Protein AF-A0A3C0JNE7-F1 (afdb_monomer)

pLDDT: mean 92.82, std 6.72, range [62.47, 97.94]

Structure (mmCIF, N/CA/C/O backbone):
data_AF-A0A3C0JNE7-F1
#
_entry.id   AF-A0A3C0JNE7-F1
#
loop_
_atom_site.group_PDB
_atom_site.id
_atom_site.type_symbol
_atom_site.label_atom_id
_atom_site.label_alt_id
_atom_site.label_comp_id
_atom_site.label_asym_id
_atom_site.label_entity_id
_atom_site.label_seq_id
_atom_site.pdbx_PDB_ins_code
_atom_site.Cartn_x
_atom_site.Cartn_y
_atom_site.Cartn_z
_atom_site.occupancy
_atom_site.B_iso_or_equiv
_atom_site.auth_seq_id
_atom_site.auth_comp_id
_atom_site.auth_asym_id
_atom_site.auth_atom_id
_atom_site.pdbx_PDB_model_num
ATOM 1 N N . MET A 1 1 ? -13.103 19.107 19.888 1.00 62.47 1 MET A N 1
ATOM 2 C CA . MET A 1 1 ? -13.495 17.937 19.066 1.00 62.47 1 MET A CA 1
ATOM 3 C C . MET A 1 1 ? -12.731 16.681 19.482 1.00 62.47 1 MET A C 1
ATOM 5 O O . MET A 1 1 ? -13.276 15.588 19.386 1.00 62.47 1 MET A O 1
ATOM 9 N N . ASP A 1 2 ? -11.533 16.827 20.049 1.00 71.12 2 ASP A N 1
ATOM 10 C CA . ASP A 1 2 ? -10.645 15.711 20.403 1.00 71.12 2 ASP A CA 1
ATOM 11 C C . ASP A 1 2 ? -11.225 14.743 21.441 1.00 71.12 2 ASP A C 1
ATOM 13 O O . ASP A 1 2 ? -11.114 13.533 21.273 1.00 71.12 2 ASP A O 1
ATOM 17 N N . GLY A 1 3 ? -11.959 15.243 22.443 1.00 88.88 3 GLY A N 1
ATOM 18 C CA . GLY A 1 3 ? -12.582 14.384 23.458 1.00 88.88 3 GLY A CA 1
ATOM 19 C C . GLY A 1 3 ? -13.683 13.457 22.924 1.00 88.88 3 GLY A C 1
ATOM 20 O O . GLY A 1 3 ? -13.874 12.372 23.462 1.00 88.88 3 GLY A O 1
ATOM 21 N N . ALA A 1 4 ? -14.409 13.848 21.869 1.00 94.62 4 ALA A N 1
ATOM 22 C CA . ALA A 1 4 ? -15.423 12.980 21.260 1.00 94.62 4 ALA A CA 1
ATOM 23 C C . ALA A 1 4 ? -14.776 11.871 20.418 1.00 94.62 4 ALA A C 1
ATOM 25 O O . ALA A 1 4 ? -15.199 10.721 20.497 1.00 94.62 4 ALA A O 1
ATOM 26 N N . ARG A 1 5 ? -13.715 12.210 19.672 1.00 95.06 5 ARG A N 1
ATOM 27 C CA . ARG A 1 5 ? -12.941 11.245 18.886 1.00 95.06 5 ARG A CA 1
ATOM 28 C C . ARG A 1 5 ? -12.256 10.209 19.776 1.00 95.06 5 ARG A C 1
ATOM 30 O O . ARG A 1 5 ? -12.318 9.030 19.454 1.00 95.06 5 ARG A O 1
ATOM 37 N N . GLN A 1 6 ? -11.671 10.638 20.897 1.00 96.00 6 GLN A N 1
ATOM 38 C CA . GLN A 1 6 ? -11.030 9.722 21.842 1.00 96.00 6 GLN A CA 1
ATOM 39 C C . GLN A 1 6 ? -12.039 8.734 22.430 1.00 96.00 6 GLN A C 1
ATOM 41 O O . GLN A 1 6 ? -11.845 7.535 22.311 1.00 96.00 6 GLN A O 1
ATOM 46 N N . ARG A 1 7 ? -13.176 9.218 22.951 1.00 96.50 7 ARG A N 1
ATOM 47 C CA . ARG A 1 7 ? -14.217 8.334 23.507 1.00 96.50 7 ARG A CA 1
ATOM 48 C C . ARG A 1 7 ? -14.761 7.332 22.491 1.00 96.50 7 ARG A C 1
ATOM 50 O O . ARG A 1 7 ? -15.081 6.210 22.861 1.00 96.50 7 ARG A O 1
ATOM 57 N N . PHE A 1 8 ? -14.892 7.739 21.229 1.00 95.69 8 PHE A N 1
ATOM 58 C CA . PHE A 1 8 ? -15.292 6.826 20.161 1.00 95.69 8 PHE A CA 1
ATOM 59 C C . PHE A 1 8 ? -14.229 5.750 19.913 1.00 95.69 8 PHE A C 1
ATOM 61 O O . PHE A 1 8 ? -14.565 4.574 19.836 1.00 95.69 8 PHE A O 1
ATOM 68 N N . HIS A 1 9 ? -12.955 6.141 19.833 1.00 95.69 9 HIS A N 1
ATOM 69 C CA . HIS A 1 9 ? -11.850 5.199 19.676 1.00 95.69 9 HIS A CA 1
ATOM 70 C C . HIS A 1 9 ? -11.773 4.213 20.851 1.00 95.69 9 HIS A C 1
ATOM 72 O O . HIS A 1 9 ? -11.716 3.009 20.624 1.00 95.69 9 HIS A O 1
ATOM 78 N N . ASP A 1 10 ? -11.864 4.705 22.089 1.00 96.38 10 ASP A N 1
ATOM 79 C CA . ASP A 1 10 ? -11.848 3.878 23.301 1.00 96.38 10 ASP A CA 1
ATOM 80 C C . ASP A 1 10 ? -13.003 2.866 23.299 1.00 96.38 10 ASP A C 1
ATOM 82 O O . ASP A 1 10 ? -12.814 1.697 23.626 1.00 96.3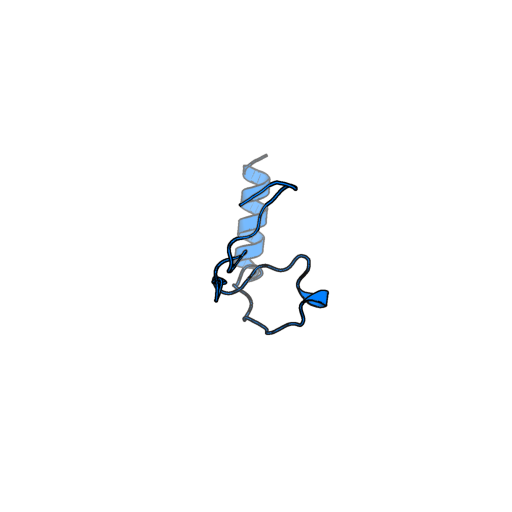8 10 ASP A O 1
ATOM 86 N N . ALA A 1 11 ? -14.205 3.288 22.889 1.00 97.25 11 ALA A N 1
ATOM 87 C CA . ALA A 1 11 ? -15.357 2.397 22.783 1.00 97.25 11 ALA A CA 1
ATOM 88 C C . ALA A 1 11 ? -15.159 1.313 21.707 1.00 97.25 11 ALA A C 1
ATOM 90 O O . ALA A 1 11 ? -15.520 0.158 21.927 1.00 97.25 11 ALA A O 1
ATOM 91 N N . MET A 1 12 ? -14.563 1.662 20.561 1.00 97.19 12 MET A N 1
ATOM 92 C CA . MET A 1 12 ? -14.226 0.707 19.497 1.00 97.19 12 MET A CA 1
ATOM 93 C C . MET A 1 12 ? -13.156 -0.298 19.944 1.00 97.19 12 MET A C 1
ATOM 95 O O . MET A 1 12 ? -13.241 -1.479 19.605 1.00 97.19 12 MET A O 1
ATOM 99 N N . GLU A 1 13 ? -12.168 0.150 20.720 1.00 96.44 13 GLU A N 1
ATOM 100 C CA . GLU A 1 13 ? -11.134 -0.710 21.300 1.00 96.44 13 GLU A CA 1
ATOM 101 C C . GLU A 1 13 ? -11.728 -1.676 22.334 1.00 96.44 13 GLU A C 1
ATOM 103 O O . GLU A 1 13 ? -11.513 -2.883 22.241 1.00 96.44 13 GLU A O 1
ATOM 108 N N . GLN A 1 14 ? -12.555 -1.175 23.259 1.00 97.19 14 GLN A N 1
ATOM 109 C CA . GLN A 1 14 ? -13.250 -1.9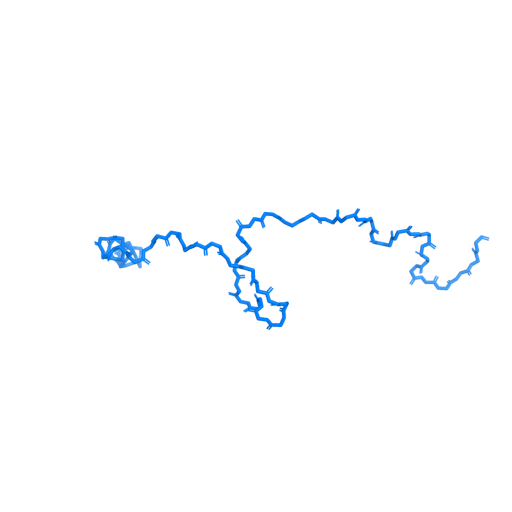91 24.264 1.00 97.19 14 GLN A CA 1
ATOM 110 C C . GLN A 1 14 ? -14.196 -3.024 23.642 1.00 97.19 14 GLN A C 1
ATOM 112 O O . GLN A 1 14 ? -14.349 -4.122 24.175 1.00 97.19 14 GLN A O 1
ATOM 117 N N . ALA A 1 15 ? -14.818 -2.691 22.510 1.00 97.31 15 ALA A N 1
ATOM 118 C CA . ALA A 1 15 ? -15.654 -3.613 21.749 1.00 97.31 15 ALA A CA 1
ATOM 119 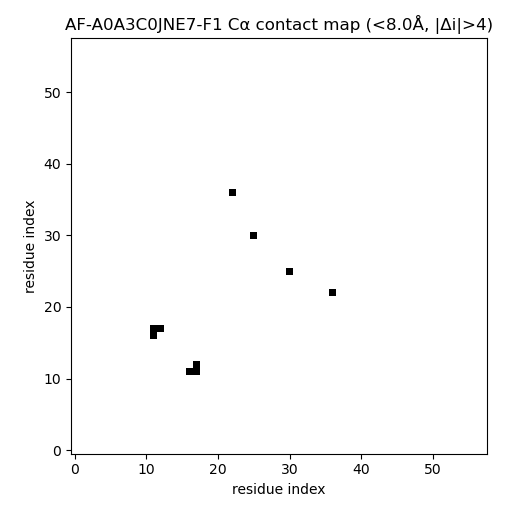C C . ALA A 1 15 ? -14.846 -4.650 20.942 1.00 97.31 15 ALA A C 1
ATOM 121 O O . ALA A 1 15 ? -15.439 -5.541 20.333 1.00 97.31 15 ALA A O 1
ATOM 122 N N . GLY A 1 16 ? -13.511 -4.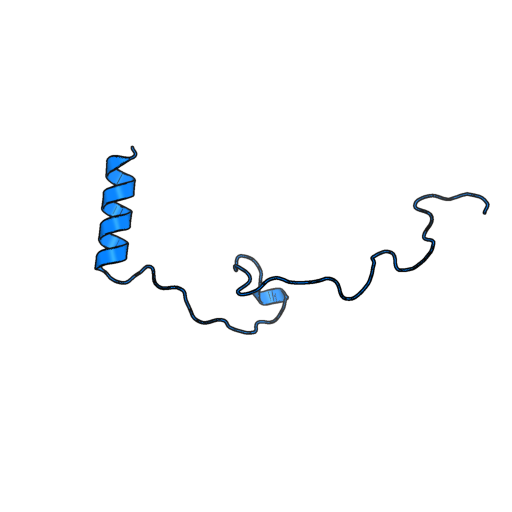551 20.914 1.00 95.94 16 GLY A N 1
ATOM 123 C CA . GLY A 1 16 ? -12.650 -5.448 20.145 1.00 95.94 16 GLY A CA 1
ATOM 124 C C . GLY A 1 16 ? -12.767 -5.249 18.632 1.00 95.94 16 GLY A C 1
ATOM 125 O O . GLY A 1 16 ? -12.551 -6.189 17.874 1.00 95.94 16 GLY A O 1
ATOM 126 N N . CYS A 1 17 ? -13.128 -4.045 18.178 1.00 95.69 17 CYS A N 1
ATOM 127 C CA . CYS A 1 17 ? -13.346 -3.734 16.761 1.00 95.69 17 CYS A CA 1
ATOM 128 C C . CYS A 1 17 ? -12.087 -3.254 16.025 1.00 95.69 17 CYS A C 1
ATOM 130 O O . CYS A 1 17 ? -12.140 -3.048 14.814 1.00 95.69 17 CYS A O 1
ATOM 132 N N . LEU A 1 18 ? -10.971 -3.062 16.733 1.00 94.44 18 LEU A N 1
ATOM 133 C CA . LEU A 1 18 ? -9.714 -2.554 16.174 1.00 94.44 18 LEU A CA 1
ATOM 134 C C . LEU A 1 18 ? -8.564 -3.584 16.028 1.00 94.44 18 LEU A C 1
ATOM 136 O O . LEU A 1 18 ? -7.415 -3.145 15.927 1.00 94.44 18 LEU A O 1
ATOM 140 N N . PRO A 1 19 ? -8.772 -4.922 16.024 1.00 93.00 19 PRO A N 1
ATOM 141 C CA . PRO A 1 19 ? -7.665 -5.836 15.790 1.00 93.00 19 PRO A CA 1
ATOM 142 C C . PRO A 1 19 ? -7.172 -5.705 14.347 1.00 93.00 19 PRO A C 1
ATOM 144 O O . PRO A 1 19 ? -7.941 -5.435 13.421 1.00 93.00 19 PRO A O 1
ATOM 147 N N . VAL A 1 20 ? -5.879 -5.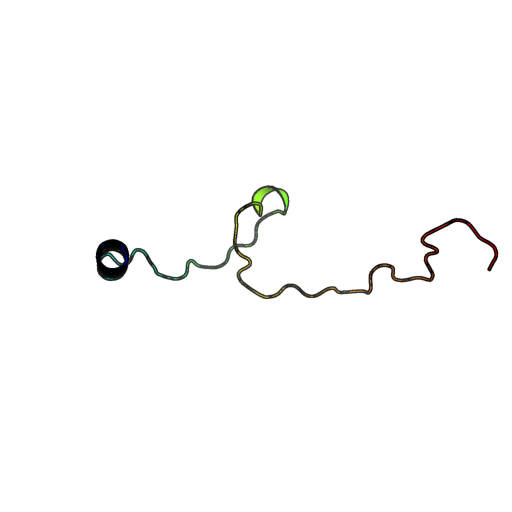959 14.148 1.00 91.12 20 VAL A N 1
ATOM 148 C CA . VAL A 1 20 ? -5.327 -6.112 12.801 1.00 91.12 20 VAL A CA 1
ATOM 149 C C . VAL A 1 20 ? -5.976 -7.335 12.159 1.00 91.12 20 VAL A C 1
ATOM 151 O O . VAL A 1 20 ? -5.965 -8.428 12.729 1.00 91.12 20 VAL A O 1
ATOM 154 N N . MET A 1 21 ? -6.571 -7.144 10.984 1.00 92.56 21 MET A N 1
ATOM 155 C CA . MET A 1 21 ? -7.160 -8.242 10.224 1.00 92.56 21 MET A CA 1
ATOM 156 C C . MET A 1 21 ? -6.057 -9.124 9.614 1.00 92.56 21 MET A C 1
ATOM 158 O O . MET A 1 21 ? -4.994 -8.600 9.274 1.00 92.56 21 MET A O 1
ATOM 162 N N . PRO A 1 22 ? -6.294 -10.438 9.443 1.00 94.31 22 PRO A N 1
ATOM 163 C CA . PRO A 1 22 ? -5.369 -11.307 8.724 1.00 94.31 22 PRO A CA 1
ATOM 164 C C . PRO A 1 22 ? -5.102 -10.808 7.303 1.00 94.31 22 PRO A C 1
ATOM 166 O O . PRO A 1 22 ? -5.973 -10.204 6.671 1.00 94.31 22 PRO A O 1
ATOM 169 N N . GLU A 1 23 ? -3.909 -11.098 6.792 1.00 96.81 23 GLU A N 1
ATOM 170 C CA . GLU A 1 23 ? -3.591 -10.835 5.394 1.00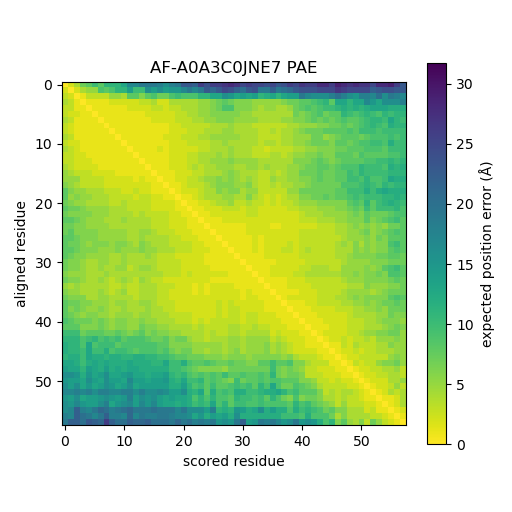 96.81 23 GLU A CA 1
ATOM 171 C C . GLU A 1 23 ? -4.363 -11.767 4.453 1.00 96.81 23 GLU A C 1
ATOM 173 O O . GLU A 1 23 ? -4.729 -12.892 4.798 1.00 96.81 23 GLU A O 1
ATOM 178 N N . GLU A 1 24 ? -4.597 -11.285 3.238 1.00 96.94 24 GLU A N 1
ATOM 179 C CA . GLU A 1 24 ? -5.259 -12.026 2.173 1.00 96.94 24 GLU A CA 1
ATOM 180 C C . GLU A 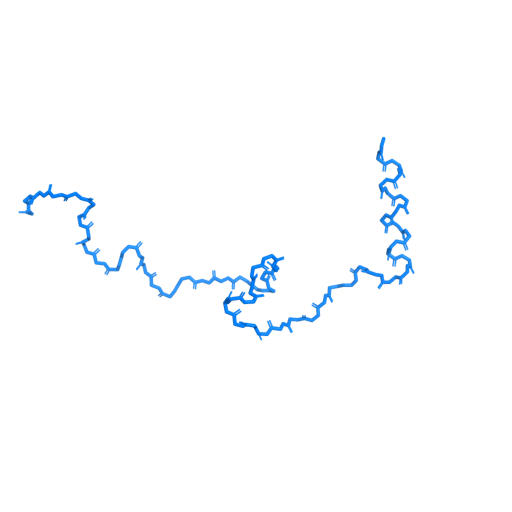1 24 ? -4.568 -11.696 0.848 1.00 96.94 24 GLU A C 1
ATOM 182 O O . GLU A 1 24 ? -4.257 -10.534 0.570 1.00 96.94 24 GLU A O 1
ATOM 187 N N . ILE A 1 25 ? -4.360 -12.711 0.008 1.00 97.19 25 ILE A N 1
ATOM 188 C CA . ILE A 1 25 ? -3.921 -12.507 -1.372 1.00 97.19 25 ILE A CA 1
ATOM 189 C C . ILE A 1 25 ? -5.154 -12.221 -2.224 1.00 97.19 25 ILE A C 1
ATOM 191 O O . ILE A 1 25 ? -6.042 -13.061 -2.361 1.00 97.19 25 ILE A O 1
ATOM 195 N N . VAL A 1 26 ? -5.179 -11.044 -2.839 1.00 96.44 26 VAL A N 1
ATOM 196 C CA . VAL A 1 26 ? -6.254 -10.615 -3.736 1.00 96.44 26 VAL A CA 1
ATOM 197 C C . VAL A 1 26 ? -5.702 -10.306 -5.122 1.00 96.44 26 VAL A C 1
ATOM 199 O O . VAL A 1 26 ? -4.524 -9.993 -5.289 1.00 96.44 26 VAL A O 1
ATOM 202 N N . THR A 1 27 ? -6.563 -10.371 -6.132 1.00 97.94 27 THR A N 1
ATOM 203 C CA . THR A 1 27 ? -6.236 -9.887 -7.475 1.00 97.94 27 THR A CA 1
ATOM 204 C C . THR A 1 27 ? -6.154 -8.358 -7.495 1.00 97.94 27 THR A C 1
ATOM 206 O O . THR A 1 27 ? -6.761 -7.675 -6.665 1.00 97.94 27 THR A O 1
ATOM 209 N N . LEU A 1 28 ? -5.407 -7.802 -8.453 1.00 95.62 28 LEU A N 1
ATOM 210 C CA . LEU A 1 28 ? -5.128 -6.362 -8.515 1.00 95.62 28 LEU A CA 1
ATOM 211 C C . LEU A 1 28 ? -6.400 -5.506 -8.642 1.00 95.62 28 LEU A C 1
ATOM 213 O O . LEU A 1 28 ? -6.510 -4.464 -8.001 1.00 95.62 28 LEU A O 1
ATOM 217 N N . ASP A 1 29 ? -7.388 -5.968 -9.405 1.00 97.44 29 ASP A N 1
ATOM 218 C CA . ASP A 1 29 ? -8.687 -5.305 -9.573 1.00 97.44 29 ASP A CA 1
ATOM 219 C C . ASP A 1 29 ? -9.481 -5.193 -8.258 1.00 97.44 29 ASP A C 1
ATOM 221 O O . ASP A 1 29 ? -10.306 -4.295 -8.107 1.00 97.44 29 ASP A O 1
ATOM 225 N N . ARG A 1 30 ? -9.194 -6.056 -7.274 1.00 97.56 30 ARG A N 1
ATOM 226 C CA . ARG A 1 30 ? -9.828 -6.066 -5.944 1.00 97.56 30 ARG A CA 1
ATOM 227 C C . ARG A 1 30 ? -9.009 -5.368 -4.858 1.00 97.56 30 ARG A C 1
ATOM 229 O O . ARG A 1 30 ? -9.461 -5.289 -3.711 1.00 97.56 30 ARG A O 1
ATOM 236 N N . ALA A 1 31 ? -7.814 -4.884 -5.193 1.00 96.75 31 ALA A N 1
ATOM 237 C CA . ALA A 1 31 ? -6.905 -4.250 -4.245 1.00 96.75 31 ALA A CA 1
ATOM 238 C C . ALA A 1 31 ? -7.226 -2.764 -3.993 1.00 96.75 31 ALA A C 1
ATOM 240 O O . ALA A 1 31 ? -6.769 -2.204 -2.996 1.00 96.75 31 ALA A O 1
ATOM 241 N N . GLN A 1 32 ? -8.017 -2.110 -4.857 1.00 97.25 32 GLN A N 1
ATOM 242 C CA . GLN A 1 32 ? -8.338 -0.686 -4.713 1.00 97.25 32 GLN A CA 1
ATOM 243 C C . GLN A 1 32 ? -9.012 -0.390 -3.359 1.00 97.25 32 GLN A C 1
ATOM 245 O O . GLN A 1 32 ? -10.002 -1.017 -2.992 1.00 97.25 32 GLN A O 1
ATOM 250 N N . GLY A 1 33 ? -8.471 0.582 -2.616 1.00 96.06 33 GLY A N 1
ATOM 251 C CA . GLY A 1 33 ? -8.978 0.979 -1.295 1.00 96.06 33 GLY A CA 1
ATOM 252 C C . GLY A 1 33 ? -8.516 0.101 -0.125 1.00 96.06 33 GLY A C 1
ATOM 253 O O . GLY A 1 33 ? -8.890 0.383 1.012 1.00 96.06 33 GLY A O 1
ATOM 254 N N . ARG A 1 34 ? -7.699 -0.935 -0.368 1.00 95.88 34 ARG A N 1
ATOM 255 C CA . ARG A 1 34 ? -7.082 -1.762 0.682 1.00 95.88 34 ARG A CA 1
ATOM 256 C C . ARG A 1 34 ? -5.708 -1.228 1.093 1.00 95.88 34 ARG A C 1
ATOM 258 O O . ARG A 1 34 ? -5.088 -0.444 0.379 1.00 95.88 34 ARG A O 1
ATOM 265 N N . VAL A 1 35 ? -5.228 -1.695 2.244 1.00 95.06 35 VAL A N 1
ATOM 266 C CA . VAL A 1 35 ? -3.872 -1.441 2.755 1.00 95.06 35 VAL A CA 1
ATOM 267 C C . VAL A 1 35 ? -3.017 -2.686 2.517 1.00 95.06 35 VAL A C 1
ATOM 269 O O . VAL A 1 35 ? -3.474 -3.800 2.763 1.00 95.06 35 VAL A O 1
ATOM 272 N N . THR A 1 36 ? -1.786 -2.514 2.031 1.00 95.56 36 THR A N 1
ATOM 273 C CA . THR A 1 36 ? -0.839 -3.622 1.843 1.00 95.56 36 THR A CA 1
ATOM 274 C C . THR A 1 36 ? -0.410 -4.192 3.193 1.00 95.56 36 THR A C 1
ATOM 276 O O . THR A 1 36 ? 0.076 -3.445 4.042 1.00 95.56 36 THR A O 1
ATOM 279 N N . ALA A 1 37 ? -0.549 -5.507 3.377 1.00 96.50 37 ALA A N 1
ATOM 280 C CA . ALA A 1 37 ? -0.164 -6.186 4.618 1.00 96.50 37 ALA A CA 1
ATOM 281 C C . ALA A 1 37 ? 1.360 -6.216 4.845 1.00 96.50 37 ALA A C 1
ATOM 283 O O . ALA A 1 37 ? 1.821 -6.259 5.983 1.00 96.50 37 ALA A O 1
ATOM 284 N N . SER A 1 38 ? 2.145 -6.136 3.768 1.00 94.94 38 SER A N 1
ATOM 285 C CA . SER A 1 38 ? 3.607 -6.100 3.795 1.00 94.94 38 SER A CA 1
ATOM 286 C C . SER A 1 38 ? 4.157 -5.086 2.781 1.00 94.94 38 SER A C 1
ATOM 288 O O . SER A 1 38 ? 3.447 -4.703 1.847 1.00 94.94 38 SER A O 1
ATOM 290 N N . PRO A 1 39 ? 5.428 -4.662 2.912 1.00 96.12 39 PRO A N 1
ATOM 291 C CA . PRO A 1 39 ? 6.095 -3.856 1.893 1.00 96.12 39 PRO A CA 1
ATOM 292 C C . PRO A 1 39 ? 6.128 -4.550 0.524 1.00 96.12 39 PRO A C 1
ATOM 294 O O . PRO A 1 39 ? 6.228 -5.776 0.445 1.00 96.12 39 PRO A O 1
ATOM 297 N N . VAL A 1 40 ? 6.106 -3.753 -0.546 1.00 94.19 40 VAL A N 1
ATOM 298 C CA . VAL A 1 40 ? 6.269 -4.209 -1.934 1.00 94.19 40 VAL A CA 1
ATOM 299 C C . VAL A 1 40 ? 7.570 -3.634 -2.482 1.00 94.19 40 VAL A C 1
ATOM 301 O O . VAL A 1 40 ? 7.814 -2.434 -2.370 1.00 94.19 40 VAL A O 1
ATOM 304 N N . TRP A 1 41 ? 8.398 -4.488 -3.079 1.00 96.44 41 TRP A N 1
ATOM 305 C CA . TRP A 1 41 ? 9.694 -4.115 -3.645 1.00 96.44 41 TRP A CA 1
ATOM 306 C C . TRP A 1 41 ? 9.669 -4.275 -5.161 1.00 96.44 41 TRP A C 1
ATOM 308 O O . TRP A 1 41 ? 9.110 -5.245 -5.673 1.00 96.44 41 TRP A O 1
ATOM 318 N N . ALA A 1 42 ? 10.287 -3.337 -5.879 1.00 95.69 42 ALA A N 1
ATOM 319 C CA . ALA A 1 42 ? 10.508 -3.492 -7.309 1.00 95.69 42 ALA A CA 1
ATOM 320 C C . ALA A 1 42 ? 11.524 -4.618 -7.548 1.00 95.69 42 ALA A C 1
ATOM 322 O O . ALA A 1 42 ? 12.574 -4.649 -6.906 1.00 95.69 42 ALA A O 1
ATOM 323 N N . SER A 1 43 ? 11.219 -5.528 -8.472 1.00 96.06 43 SER A N 1
ATOM 324 C CA . SER A 1 43 ? 12.168 -6.561 -8.900 1.00 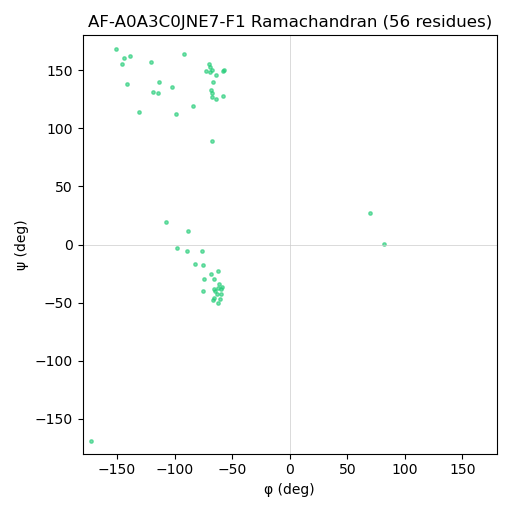96.06 43 SER A CA 1
ATOM 325 C C . SER A 1 43 ? 13.269 -5.995 -9.793 1.00 96.06 43 SER A C 1
ATOM 327 O O . SER A 1 43 ? 14.381 -6.512 -9.801 1.00 96.06 43 SER A O 1
ATOM 329 N N . GLU A 1 44 ? 12.958 -4.939 -10.545 1.00 95.06 44 GLU A N 1
ATOM 330 C CA . GLU A 1 44 ? 13.818 -4.356 -11.570 1.00 95.06 44 GLU A CA 1
ATOM 331 C C . GLU A 1 44 ? 13.635 -2.834 -11.625 1.00 95.06 44 GLU A C 1
ATOM 333 O O . GLU A 1 44 ? 12.589 -2.295 -11.253 1.00 95.06 44 GLU A O 1
ATOM 338 N N . SER A 1 45 ? 14.659 -2.127 -12.104 1.00 92.69 45 SER A N 1
ATOM 339 C CA . SER A 1 45 ? 14.562 -0.699 -12.424 1.00 92.69 45 SER A CA 1
ATOM 340 C C . SER A 1 45 ? 13.563 -0.452 -13.556 1.00 92.69 45 SER A C 1
ATOM 342 O O . SER A 1 45 ? 13.462 -1.252 -14.479 1.00 92.69 45 SER A O 1
ATOM 344 N N . SER A 1 46 ? 12.861 0.680 -13.514 1.00 90.69 46 SER A N 1
ATOM 345 C CA . SER A 1 46 ? 11.962 1.116 -14.583 1.00 90.69 46 SER A CA 1
ATOM 346 C C . SER A 1 46 ? 12.270 2.576 -14.940 1.00 90.69 46 SER A C 1
ATOM 348 O O . SER A 1 46 ? 12.034 3.444 -14.096 1.00 90.69 46 SER A O 1
ATOM 350 N N . PRO A 1 47 ? 12.775 2.870 -16.154 1.00 91.94 47 PRO A N 1
ATOM 351 C CA . PRO A 1 47 ? 13.077 1.920 -17.228 1.00 91.94 47 PRO A CA 1
ATOM 352 C C . PRO A 1 47 ? 14.278 1.023 -16.882 1.00 91.94 47 PRO A C 1
ATOM 354 O O . PRO A 1 47 ? 15.195 1.441 -16.179 1.00 91.94 47 PRO A O 1
ATOM 357 N N . HIS A 1 48 ? 14.273 -0.216 -17.379 1.00 90.00 48 HIS A N 1
ATOM 358 C CA . HIS A 1 48 ? 15.388 -1.161 -17.205 1.00 90.00 48 HIS A CA 1
ATOM 359 C C . HIS A 1 48 ? 16.450 -1.045 -18.318 1.00 90.00 48 HIS A C 1
ATOM 361 O O . HIS A 1 48 ? 17.291 -1.920 -18.496 1.00 90.00 48 HIS A O 1
ATOM 367 N N . TYR A 1 49 ? 16.374 0.005 -19.130 1.00 88.62 49 TYR A N 1
ATOM 368 C CA . TYR A 1 49 ? 17.225 0.242 -20.291 1.00 88.62 49 TYR A CA 1
ATOM 369 C C . TYR A 1 49 ? 17.370 1.749 -20.521 1.00 88.62 49 TYR A C 1
ATOM 371 O O . TYR A 1 49 ? 16.617 2.539 -19.942 1.00 88.62 49 TYR A O 1
ATOM 379 N N . ASP A 1 50 ? 18.303 2.138 -21.391 1.00 90.50 50 ASP A N 1
ATOM 380 C CA . ASP A 1 50 ? 18.502 3.532 -21.789 1.00 90.50 50 ASP A CA 1
ATOM 381 C C . ASP A 1 50 ? 17.297 4.021 -22.606 1.00 90.50 50 ASP A C 1
ATOM 383 O O . ASP A 1 50 ? 17.224 3.872 -23.827 1.00 90.50 50 ASP A O 1
ATOM 387 N N . ALA A 1 51 ? 16.301 4.555 -21.902 1.00 89.56 51 ALA A N 1
ATOM 388 C CA . ALA A 1 51 ? 15.086 5.092 -22.490 1.00 89.56 51 A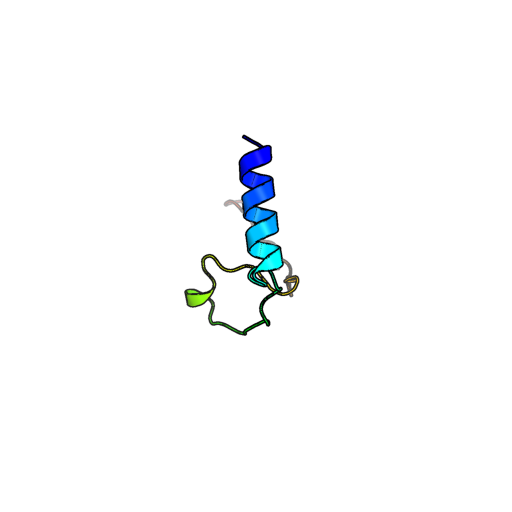LA A CA 1
ATOM 389 C C . ALA A 1 51 ? 15.199 6.615 -22.592 1.00 89.56 51 ALA A C 1
ATOM 391 O O . ALA A 1 51 ? 15.196 7.324 -21.582 1.00 89.56 51 ALA A O 1
ATOM 392 N N . ALA A 1 52 ? 15.268 7.127 -23.819 1.00 89.69 52 ALA A N 1
ATOM 393 C CA . ALA A 1 52 ? 15.124 8.554 -24.053 1.00 89.69 52 ALA A CA 1
ATOM 394 C C . ALA A 1 52 ? 13.682 8.978 -23.730 1.00 89.69 52 ALA A C 1
ATOM 396 O O . ALA A 1 52 ? 12.722 8.366 -24.197 1.00 89.69 52 ALA A O 1
ATOM 397 N N . ALA A 1 53 ? 13.523 10.033 -22.932 1.00 88.75 53 ALA A N 1
ATOM 398 C CA . ALA A 1 53 ? 12.205 10.598 -22.633 1.00 88.75 53 ALA A CA 1
ATOM 399 C C . ALA A 1 53 ? 11.631 11.413 -23.808 1.00 88.75 53 ALA A C 1
ATOM 401 O O . ALA A 1 53 ? 10.440 11.710 -23.827 1.00 88.75 53 ALA A O 1
ATOM 402 N N . MET A 1 54 ? 12.493 11.801 -24.752 1.00 92.06 54 MET A N 1
ATOM 403 C CA . MET A 1 54 ? 12.213 12.689 -25.878 1.00 92.06 54 MET A CA 1
ATOM 404 C C . MET A 1 54 ? 13.002 12.231 -27.108 1.00 92.06 54 MET A C 1
ATOM 406 O O . MET A 1 54 ? 14.030 11.565 -26.970 1.00 92.06 54 MET A O 1
ATOM 410 N N . ASP A 1 55 ? 12.569 12.658 -28.292 1.00 90.69 55 ASP A N 1
ATOM 411 C CA . ASP A 1 55 ? 13.307 12.430 -29.534 1.00 90.69 55 ASP A CA 1
ATOM 412 C C . ASP A 1 55 ? 14.640 13.197 -29.545 1.00 90.69 55 ASP A C 1
ATOM 414 O O . ASP A 1 55 ? 14.727 14.354 -29.124 1.00 90.69 55 ASP A O 1
ATOM 418 N N . GLY A 1 56 ? 15.687 12.556 -30.059 1.00 85.44 56 GLY A N 1
ATOM 419 C CA . GLY A 1 56 ? 17.037 13.106 -30.133 1.00 85.44 56 GLY A CA 1
ATOM 420 C C . GLY A 1 56 ? 17.977 12.204 -30.932 1.00 85.44 56 GLY A C 1
ATOM 421 O O . GLY A 1 56 ? 17.539 11.265 -31.594 1.00 85.44 56 GLY A O 1
ATOM 422 N N . ILE A 1 57 ? 19.276 12.496 -30.878 1.00 75.25 57 ILE A N 1
ATOM 423 C CA . ILE A 1 57 ? 20.338 11.686 -31.492 1.00 75.25 57 ILE A CA 1
ATOM 424 C C . ILE A 1 57 ? 21.261 11.219 -30.360 1.00 75.25 57 ILE A C 1
ATOM 426 O O . ILE A 1 57 ? 21.623 12.039 -29.515 1.00 75.25 57 ILE A O 1
ATOM 430 N N . ALA A 1 58 ? 21.581 9.922 -30.333 1.00 75.06 58 ALA A N 1
ATOM 431 C CA . ALA A 1 58 ? 22.467 9.298 -29.345 1.00 75.06 58 ALA A CA 1
ATOM 432 C C . ALA A 1 58 ? 23.951 9.574 -29.626 1.00 75.06 58 ALA A C 1
ATOM 434 O O . ALA A 1 58 ? 24.320 9.649 -30.823 1.00 75.06 58 ALA A O 1
#

Solvent-accessible surface area (backbone atoms only — not comparable to full-atom values): 4273 Å² total; per-residue (Å²): 115,66,71,61,55,49,55,51,50,53,51,38,51,76,70,64,70,69,69,86,74,82,81,78,95,71,57,75,92,72,44,75,94,64,79,76,86,64,91,85,77,80,94,64,65,85,72,80,57,99,70,75,94,62,92,83,82,135

Foldseek 3Di:
DVVVVVVVVVVCVVVVNDDDDDDDDDDPVPCPPHDDPDDDDDPADVVNDPDDPDDDDD

Sequence (58 aa):
MDGARQRFHDAMEQAGCLPVMPEEIVTLDRAQGRVTASPVWASESSPHYDAAAMDGIA

Mean predicted aligned error: 6.12 Å

Secondary structure (DSSP, 8-state):
-HHHHHHHHHHHHHTT--PPPPP----GGG-TTPPPSS----SS-SSSS---SS----

Radius of gyration: 22.13 Å; Cα contacts (8 Å, |Δi|>4): 5; chains: 1; bounding box: 38×30×56 Å